Protein AF-A0A846T2E2-F1 (afdb_monomer_lite)

Secondary structure (DSSP, 8-state):
-----------HHHHHHHHHHHHHHHHHHHHHHTTGGGS-GGGSPEEP-TT--EESSPPPPPPSSS----SSPP-HHHHHHHHHHHHHHHHHHHHHHHHTTS---HHHHHHHHHHHHHHHHS---

Sequence (125 aa):
MAREATGFRMKFEQIVALPARLTANLLNSYVDFLGYDALALPQRPMLPLEGGPRPVFPPRSAPRGGPQLSEQPSTYDQDYYTDWIRAFLDLVERNARCRDGVEVDLAANRRLGELLAQLQSSPSA

Radius of gyration: 21.68 Å; chains: 1; bounding box: 53×51×62 Å

Structure (mmCIF, N/CA/C/O backbone):
data_AF-A0A846T2E2-F1
#
_entry.id   AF-A0A846T2E2-F1
#
loop_
_atom_site.group_PDB
_atom_site.id
_atom_site.type_symbol
_atom_site.label_atom_id
_atom_site.label_alt_id
_atom_site.label_comp_id
_atom_site.label_asym_id
_atom_site.label_entity_id
_atom_site.label_seq_id
_atom_site.pdbx_PDB_ins_code
_atom_site.Cartn_x
_atom_site.Cartn_y
_atom_site.Cartn_z
_atom_site.occupancy
_atom_site.B_iso_or_equiv
_atom_site.auth_seq_id
_atom_site.auth_comp_id
_atom_site.auth_asym_id
_atom_site.auth_atom_id
_atom_site.pdbx_PDB_model_num
ATOM 1 N N . MET A 1 1 ? 37.935 13.268 -45.738 1.00 38.56 1 MET A N 1
ATOM 2 C CA . MET A 1 1 ? 37.291 13.970 -44.605 1.00 38.56 1 MET A CA 1
ATOM 3 C C . MET A 1 1 ? 36.402 12.969 -43.877 1.00 38.56 1 MET A C 1
ATOM 5 O O . MET A 1 1 ? 35.233 12.836 -44.212 1.00 38.56 1 MET A O 1
ATOM 9 N N . ALA A 1 2 ? 36.98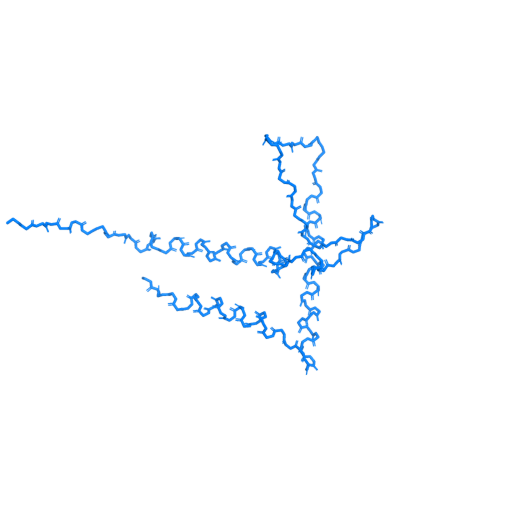3 12.173 -42.977 1.00 42.34 2 ALA A N 1
ATOM 10 C CA . ALA A 1 2 ? 36.243 11.197 -42.181 1.00 42.34 2 ALA A CA 1
ATOM 11 C C . ALA A 1 2 ? 35.596 11.925 -40.993 1.00 42.34 2 ALA A C 1
ATOM 13 O O . ALA A 1 2 ? 36.289 12.608 -40.245 1.00 42.34 2 ALA A O 1
ATOM 14 N N . ARG A 1 3 ? 34.272 11.817 -40.841 1.00 48.94 3 ARG A N 1
ATOM 15 C CA . ARG A 1 3 ? 33.579 12.212 -39.608 1.00 48.94 3 ARG A CA 1
ATOM 16 C C . ARG A 1 3 ? 33.928 11.170 -38.549 1.00 48.94 3 ARG A C 1
ATOM 18 O O . ARG A 1 3 ? 33.367 10.079 -38.564 1.00 48.94 3 ARG A O 1
ATOM 25 N N . GLU A 1 4 ? 34.850 11.502 -37.653 1.00 47.28 4 GLU A N 1
ATOM 26 C CA . GLU A 1 4 ? 34.957 10.831 -36.359 1.00 47.28 4 GLU A CA 1
ATOM 27 C C . GLU A 1 4 ? 33.647 11.072 -35.607 1.00 47.28 4 GLU A C 1
ATOM 29 O O . GLU A 1 4 ? 33.380 12.153 -35.086 1.00 47.28 4 GLU A O 1
ATOM 34 N N . ALA A 1 5 ? 32.778 10.066 -35.612 1.00 54.88 5 ALA A N 1
ATOM 35 C CA . ALA A 1 5 ? 31.693 9.994 -34.656 1.00 54.88 5 ALA A CA 1
ATOM 36 C C . ALA A 1 5 ? 32.323 9.603 -33.318 1.00 54.88 5 ALA A C 1
ATOM 38 O O . ALA A 1 5 ? 32.606 8.430 -33.074 1.00 54.88 5 ALA A O 1
ATOM 39 N N . THR A 1 6 ? 32.591 10.596 -32.474 1.00 50.00 6 THR A N 1
ATOM 40 C CA . THR A 1 6 ? 33.009 10.400 -31.086 1.00 50.00 6 THR A CA 1
ATOM 41 C C . THR A 1 6 ? 31.883 9.663 -30.365 1.00 50.00 6 THR A C 1
ATOM 43 O O . THR A 1 6 ? 30.903 10.255 -29.919 1.00 50.00 6 THR A O 1
ATOM 46 N N . GLY A 1 7 ? 31.969 8.334 -30.344 1.00 50.84 7 GLY A N 1
ATOM 47 C CA . GLY A 1 7 ? 30.999 7.476 -29.685 1.00 50.84 7 GLY A CA 1
ATOM 48 C C . GLY A 1 7 ? 31.002 7.769 -28.192 1.00 50.84 7 GLY A C 1
ATOM 49 O O . GLY A 1 7 ? 31.967 7.465 -27.493 1.00 50.84 7 GLY A O 1
ATOM 50 N N . PHE A 1 8 ? 29.922 8.365 -27.701 1.00 56.19 8 PHE A N 1
ATOM 51 C CA . PHE A 1 8 ? 29.663 8.503 -26.277 1.00 56.19 8 PHE A CA 1
ATOM 52 C C . PHE A 1 8 ? 29.486 7.101 -25.670 1.00 56.19 8 PHE A C 1
ATOM 54 O O . PHE A 1 8 ? 28.404 6.520 -25.717 1.00 56.19 8 PHE A O 1
ATOM 61 N N . ARG A 1 9 ? 30.569 6.513 -25.145 1.00 63.72 9 ARG A N 1
ATOM 62 C CA . ARG A 1 9 ? 30.508 5.282 -24.345 1.00 63.72 9 ARG A CA 1
ATOM 63 C C . ARG A 1 9 ? 30.030 5.645 -22.942 1.00 63.72 9 ARG A C 1
ATOM 65 O O . ARG A 1 9 ? 30.838 5.974 -22.076 1.00 63.72 9 ARG A O 1
ATOM 72 N N . MET A 1 10 ? 28.716 5.584 -22.730 1.00 64.56 10 MET A N 1
ATOM 73 C CA . MET A 1 10 ? 28.152 5.516 -21.378 1.00 64.56 10 MET A CA 1
ATOM 74 C C . MET A 1 10 ? 28.794 4.344 -20.640 1.00 64.56 10 MET A C 1
ATOM 76 O O . MET A 1 10 ? 28.882 3.240 -21.182 1.00 64.56 10 MET A O 1
ATOM 80 N N . LYS A 1 11 ? 29.255 4.578 -19.411 1.00 75.31 11 LYS A N 1
ATOM 81 C CA . LYS A 1 11 ? 29.727 3.488 -18.550 1.00 75.31 11 LYS A CA 1
ATOM 82 C C . LYS A 1 11 ? 28.527 2.620 -18.179 1.00 75.31 11 LYS A C 1
ATOM 84 O O . LYS A 1 11 ? 27.453 3.157 -17.933 1.00 75.31 11 LYS A O 1
ATOM 89 N N . PHE A 1 12 ? 28.711 1.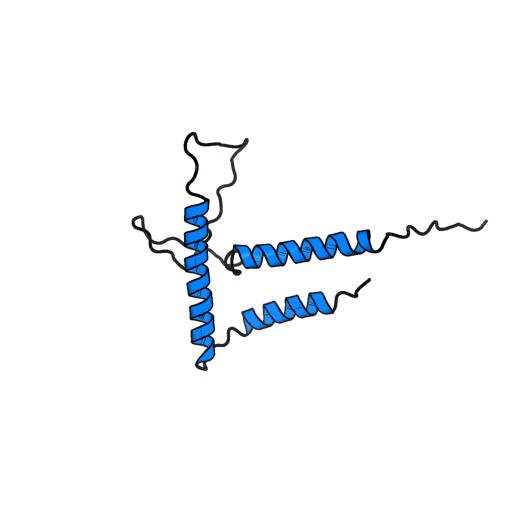305 -18.102 1.00 71.44 12 PHE A N 1
ATOM 90 C CA . PHE A 1 12 ? 27.655 0.356 -17.729 1.00 71.44 12 PHE A CA 1
ATOM 91 C C . PHE A 1 12 ? 26.873 0.797 -16.476 1.00 71.44 12 PHE A C 1
ATOM 93 O O . PHE A 1 12 ? 25.647 0.807 -16.481 1.00 71.44 12 PHE A O 1
ATOM 100 N N . GLU A 1 13 ? 27.573 1.308 -15.461 1.00 71.50 13 GLU A N 1
ATOM 101 C CA . GLU A 1 13 ? 26.987 1.897 -14.247 1.00 71.50 13 GLU A CA 1
ATOM 102 C C . GLU A 1 13 ? 25.937 2.988 -14.535 1.00 71.50 13 GLU A C 1
ATOM 104 O O . GLU A 1 13 ? 24.895 3.042 -13.887 1.00 71.50 13 GLU A O 1
ATOM 109 N N . GLN A 1 14 ? 26.175 3.841 -15.536 1.00 71.88 14 GLN A N 1
ATOM 110 C CA . GLN A 1 14 ? 25.250 4.903 -15.948 1.00 71.88 14 GLN A CA 1
ATOM 111 C C . GLN A 1 14 ? 24.025 4.344 -16.682 1.00 71.88 14 GLN A C 1
ATOM 113 O O . GLN A 1 14 ? 22.949 4.935 -16.609 1.00 71.88 14 GLN A O 1
ATOM 118 N N . ILE A 1 15 ? 24.181 3.207 -17.367 1.00 75.75 15 ILE A N 1
ATOM 119 C CA . ILE A 1 15 ? 23.098 2.521 -18.082 1.00 75.75 15 ILE A CA 1
ATOM 120 C C . ILE A 1 15 ? 22.160 1.835 -17.083 1.00 75.75 15 ILE A C 1
ATOM 122 O O . ILE A 1 15 ? 20.942 1.939 -17.218 1.00 75.75 15 ILE A O 1
ATOM 126 N N . VAL A 1 16 ? 22.705 1.186 -16.049 1.00 83.19 16 VAL A N 1
ATOM 127 C CA . VAL A 1 16 ? 21.898 0.422 -15.079 1.00 83.19 16 VAL A CA 1
ATOM 128 C C . VAL A 1 16 ? 21.307 1.260 -13.953 1.00 83.19 16 VAL A C 1
ATOM 130 O O . VAL A 1 16 ? 20.320 0.843 -13.348 1.00 83.19 16 VAL A O 1
ATOM 133 N N . ALA A 1 17 ? 21.850 2.451 -13.684 1.00 85.62 17 ALA A N 1
ATOM 134 C CA . ALA A 1 17 ? 21.387 3.302 -12.590 1.00 85.62 17 ALA A CA 1
ATOM 135 C C . ALA A 1 17 ? 19.887 3.634 -12.679 1.00 85.62 17 ALA A C 1
ATOM 137 O O . ALA A 1 17 ? 19.174 3.564 -11.675 1.00 85.62 17 ALA A O 1
ATOM 138 N N . LEU A 1 18 ? 19.387 3.979 -13.872 1.00 85.38 18 LEU A N 1
ATOM 139 C CA . LEU A 1 18 ? 17.976 4.327 -14.051 1.00 85.38 18 LEU A CA 1
ATOM 140 C C . LEU A 1 18 ? 17.048 3.102 -13.905 1.00 85.38 18 LEU A C 1
ATOM 142 O O . LEU A 1 18 ? 16.137 3.183 -13.077 1.00 85.38 18 LEU A O 1
ATOM 146 N N . PRO A 1 19 ? 17.259 1.973 -14.616 1.00 85.75 19 PRO A N 1
ATOM 147 C CA . PRO A 1 19 ? 16.478 0.752 -14.411 1.00 85.75 19 PRO A CA 1
ATOM 148 C C . PRO A 1 19 ? 16.489 0.255 -12.963 1.00 85.75 19 PRO A C 1
ATOM 150 O O . PRO A 1 19 ? 15.433 -0.090 -12.429 1.00 85.75 19 PRO A O 1
ATOM 153 N N . ALA A 1 20 ? 17.649 0.276 -12.297 1.00 87.88 20 ALA A N 1
ATOM 154 C CA . ALA A 1 20 ? 17.766 -0.126 -10.898 1.00 87.88 20 ALA A CA 1
ATOM 155 C C . ALA A 1 20 ? 16.918 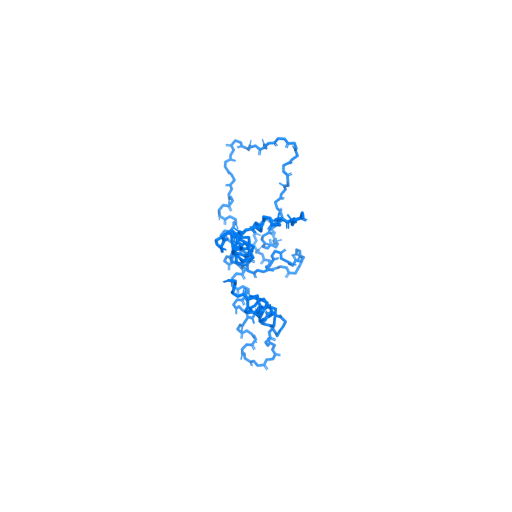0.769 -9.987 1.00 87.88 20 ALA A C 1
ATOM 157 O O . ALA A 1 20 ? 16.165 0.267 -9.155 1.00 87.88 20 ALA A O 1
ATOM 158 N N . ARG A 1 21 ? 16.968 2.093 -10.185 1.00 88.94 21 ARG A N 1
ATOM 159 C CA . ARG A 1 21 ? 16.172 3.039 -9.393 1.00 88.94 21 ARG A CA 1
ATOM 160 C C . ARG A 1 21 ? 14.671 2.876 -9.621 1.00 88.94 21 ARG A C 1
ATOM 162 O O . ARG A 1 21 ? 13.907 2.918 -8.663 1.00 88.94 21 ARG A O 1
ATOM 169 N N . LEU A 1 22 ? 14.243 2.685 -10.869 1.00 89.12 22 LEU A N 1
ATOM 170 C CA . LEU A 1 22 ? 12.832 2.444 -11.186 1.00 89.12 22 LEU A CA 1
ATOM 171 C C . LEU A 1 22 ? 12.337 1.142 -10.549 1.00 89.12 22 LEU A C 1
ATOM 173 O O . LEU A 1 22 ? 11.276 1.132 -9.933 1.00 89.12 22 LEU A O 1
ATOM 177 N N . THR A 1 23 ? 13.136 0.078 -10.631 1.00 87.12 23 THR A N 1
ATOM 178 C CA . THR A 1 23 ? 12.813 -1.222 -10.026 1.00 87.12 23 THR A CA 1
ATOM 179 C C . THR A 1 23 ? 12.729 -1.123 -8.508 1.00 87.12 23 THR A C 1
ATOM 181 O O . THR A 1 23 ? 11.767 -1.603 -7.915 1.00 87.12 23 THR A O 1
ATOM 184 N N . ALA A 1 24 ? 13.694 -0.447 -7.878 1.00 90.12 24 ALA A N 1
ATOM 185 C CA . ALA A 1 24 ? 13.681 -0.213 -6.440 1.00 90.12 24 ALA A CA 1
ATOM 186 C C . ALA A 1 24 ? 12.439 0.578 -6.013 1.00 90.12 24 ALA A C 1
ATOM 188 O O . ALA A 1 24 ? 11.789 0.208 -5.045 1.00 90.12 24 ALA A O 1
ATOM 189 N N . ASN A 1 25 ? 12.055 1.615 -6.764 1.00 90.75 25 ASN A N 1
ATOM 190 C CA . ASN A 1 25 ? 10.851 2.392 -6.463 1.00 90.75 25 ASN A CA 1
ATOM 191 C C . ASN A 1 25 ? 9.570 1.555 -6.571 1.00 90.75 25 ASN A C 1
ATOM 193 O O . ASN A 1 25 ? 8.697 1.683 -5.717 1.00 90.75 25 ASN A O 1
ATOM 197 N N . LEU A 1 26 ? 9.459 0.696 -7.590 1.00 87.75 26 LEU A N 1
ATOM 198 C CA . LEU A 1 26 ? 8.315 -0.207 -7.745 1.00 87.75 26 LEU A CA 1
ATOM 199 C C . LEU A 1 26 ? 8.238 -1.221 -6.598 1.00 87.75 26 LEU A C 1
ATOM 201 O O . LEU A 1 26 ? 7.164 -1.429 -6.038 1.00 87.75 26 LEU A O 1
ATOM 205 N N . LEU A 1 27 ? 9.374 -1.820 -6.228 1.00 88.19 27 LEU A N 1
ATOM 206 C CA . LEU A 1 27 ? 9.446 -2.765 -5.115 1.00 88.19 27 LEU A CA 1
ATOM 207 C C . LEU A 1 27 ? 9.090 -2.082 -3.792 1.00 88.19 27 LEU A C 1
ATOM 209 O O . LEU A 1 27 ? 8.273 -2.605 -3.042 1.00 88.19 27 LEU A O 1
ATOM 213 N N . ASN A 1 28 ? 9.672 -0.912 -3.529 1.00 92.00 28 ASN A N 1
ATOM 214 C CA . ASN A 1 28 ? 9.433 -0.166 -2.299 1.00 92.00 28 ASN A CA 1
ATOM 215 C C . ASN A 1 28 ? 7.959 0.230 -2.183 1.00 92.00 28 ASN A C 1
ATOM 217 O O . ASN A 1 28 ? 7.352 -0.068 -1.169 1.00 92.00 28 ASN A O 1
ATOM 221 N N . SER A 1 29 ? 7.343 0.768 -3.244 1.00 90.38 29 SER A N 1
ATOM 222 C CA . SER A 1 29 ? 5.902 1.079 -3.252 1.00 90.38 29 SER A CA 1
ATOM 223 C C . SER A 1 29 ? 5.044 -0.157 -2.963 1.00 90.38 29 SER A C 1
ATOM 225 O O . SER A 1 29 ? 4.115 -0.087 -2.157 1.00 90.38 29 SER A O 1
ATOM 227 N N . TYR A 1 30 ? 5.388 -1.313 -3.538 1.00 91.38 30 TYR A N 1
ATOM 228 C CA . TYR A 1 30 ? 4.687 -2.552 -3.216 1.00 91.38 30 TYR A CA 1
ATOM 229 C C . TYR A 1 30 ? 4.889 -2.979 -1.756 1.00 91.38 30 TYR A C 1
ATOM 231 O O . TYR A 1 30 ? 3.938 -3.425 -1.131 1.00 91.38 30 TYR A O 1
ATOM 239 N N . VAL A 1 31 ? 6.084 -2.855 -1.183 1.00 93.19 31 VAL A N 1
ATOM 240 C CA . VAL A 1 31 ? 6.332 -3.209 0.229 1.00 93.19 31 VAL A CA 1
ATOM 241 C C . VAL A 1 31 ? 5.642 -2.229 1.186 1.00 93.19 31 VAL A C 1
ATOM 243 O O . VAL A 1 31 ? 5.087 -2.652 2.203 1.00 93.19 31 VAL A O 1
ATOM 246 N N . ASP A 1 32 ? 5.624 -0.945 0.835 1.00 95.19 32 ASP A N 1
ATOM 247 C CA . ASP A 1 32 ? 5.030 0.130 1.629 1.00 95.19 32 ASP A CA 1
ATOM 248 C C . ASP A 1 32 ? 3.498 0.014 1.687 1.00 95.19 32 ASP A C 1
ATOM 250 O O . ASP A 1 32 ? 2.889 0.261 2.728 1.00 95.19 32 ASP A O 1
ATOM 254 N N . PHE A 1 33 ? 2.860 -0.397 0.585 1.00 95.56 33 PHE A N 1
ATOM 255 C CA . PHE A 1 33 ? 1.395 -0.380 0.461 1.00 95.56 33 PHE A CA 1
ATOM 256 C C . PHE A 1 33 ? 0.752 -1.734 0.163 1.00 95.56 33 PHE A C 1
ATOM 258 O O . PHE A 1 33 ? -0.474 -1.829 0.090 1.00 95.56 33 PHE A O 1
ATOM 265 N N . LEU A 1 34 ? 1.547 -2.786 -0.027 1.00 95.25 34 LEU A N 1
ATOM 266 C CA . LEU A 1 34 ? 1.102 -4.145 -0.358 1.00 95.25 34 LEU A CA 1
ATOM 267 C C . LEU A 1 34 ? 0.188 -4.198 -1.598 1.00 95.25 34 LEU A C 1
ATOM 269 O O . LEU A 1 34 ? -0.691 -5.051 -1.704 1.00 95.25 34 LEU A O 1
ATOM 273 N N . GLY A 1 35 ? 0.379 -3.251 -2.526 1.00 91.69 35 GLY A N 1
ATOM 274 C CA . GLY A 1 35 ? -0.417 -3.085 -3.745 1.00 91.69 35 GLY A CA 1
ATOM 275 C C . GLY A 1 35 ? -1.782 -2.405 -3.560 1.00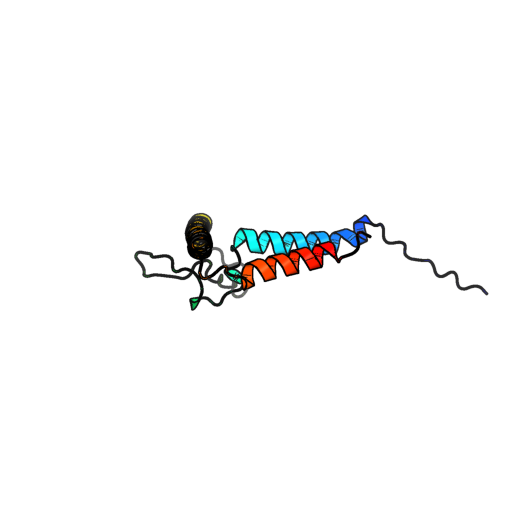 91.69 35 GLY A C 1
ATOM 276 O O . GLY A 1 35 ? -2.501 -2.216 -4.544 1.00 91.69 35 GLY A O 1
ATOM 277 N N . TYR A 1 36 ? -2.161 -2.012 -2.339 1.00 94.62 36 TYR A N 1
ATOM 278 C CA . TYR A 1 36 ? -3.444 -1.344 -2.078 1.00 94.62 36 TYR A CA 1
ATOM 279 C C . TYR A 1 36 ? -3.477 0.120 -2.536 1.00 94.62 36 TYR A C 1
ATOM 281 O O . TYR A 1 36 ? -4.561 0.665 -2.756 1.00 94.62 36 TYR A O 1
ATOM 289 N N . ASP A 1 37 ? -2.321 0.755 -2.728 1.00 91.94 37 ASP A N 1
ATOM 290 C CA . ASP A 1 37 ? -2.197 2.097 -3.307 1.00 91.94 37 ASP A CA 1
ATOM 291 C C . ASP A 1 37 ? -2.682 2.159 -4.765 1.00 91.94 37 ASP A C 1
ATOM 293 O O . ASP A 1 37 ? -3.240 3.178 -5.178 1.00 91.94 37 ASP A O 1
ATOM 297 N N . ALA A 1 38 ? -2.575 1.051 -5.505 1.00 90.56 38 ALA A N 1
ATOM 298 C CA . ALA A 1 38 ? -3.100 0.905 -6.862 1.00 90.56 38 ALA A CA 1
ATOM 299 C C . ALA A 1 38 ? -4.629 0.692 -6.932 1.00 90.56 38 ALA A C 1
ATOM 301 O O . ALA A 1 38 ? -5.200 0.750 -8.024 1.00 90.56 38 ALA A O 1
ATOM 302 N N . LEU A 1 39 ? -5.301 0.441 -5.801 1.00 92.19 39 LEU A N 1
ATOM 303 C CA . LEU A 1 39 ? -6.752 0.234 -5.740 1.00 92.19 39 LEU A CA 1
ATOM 304 C C . LEU A 1 39 ? -7.502 1.521 -5.388 1.00 92.19 39 LEU A C 1
ATOM 306 O O . LEU A 1 39 ? -7.007 2.376 -4.643 1.00 92.19 39 LEU A O 1
ATOM 310 N N . ALA A 1 40 ? -8.747 1.630 -5.857 1.00 94.50 40 ALA A N 1
ATOM 311 C CA . ALA A 1 40 ? -9.649 2.691 -5.419 1.00 94.50 40 ALA A CA 1
ATOM 312 C C . ALA A 1 40 ? -9.987 2.525 -3.928 1.00 94.50 40 ALA A C 1
ATOM 314 O O . ALA A 1 40 ? -10.108 1.403 -3.442 1.00 94.50 40 ALA A O 1
ATOM 315 N N . LEU A 1 41 ? -10.195 3.632 -3.205 1.00 94.38 41 LEU A N 1
ATOM 316 C CA . LEU A 1 41 ? -10.442 3.615 -1.754 1.00 94.38 41 LEU A CA 1
ATOM 317 C C . LEU A 1 41 ? -11.512 2.605 -1.289 1.00 94.38 41 LEU A C 1
ATOM 319 O O . LEU A 1 41 ? -11.239 1.900 -0.322 1.00 94.38 41 LEU A O 1
ATOM 323 N N . PRO A 1 42 ? -12.669 2.447 -1.965 1.00 94.81 42 PRO A N 1
ATOM 324 C CA . PRO A 1 42 ? -13.696 1.489 -1.539 1.00 94.81 42 PRO A CA 1
ATOM 325 C C . PRO A 1 42 ? -13.304 0.012 -1.694 1.00 94.81 42 PRO A C 1
ATOM 327 O O . PRO A 1 42 ? -13.976 -0.857 -1.152 1.00 94.81 42 PRO A O 1
ATOM 330 N N . GLN A 1 43 ? -12.256 -0.288 -2.466 1.00 93.00 43 GLN A N 1
ATOM 331 C CA . GLN A 1 43 ? -11.763 -1.652 -2.696 1.00 93.00 43 GLN A CA 1
ATOM 332 C C . GLN A 1 43 ? -10.690 -2.062 -1.681 1.00 93.00 43 GLN A C 1
ATOM 334 O O . GLN A 1 43 ? -10.270 -3.222 -1.649 1.00 93.00 43 GLN A O 1
ATOM 339 N N . ARG A 1 44 ? -10.215 -1.107 -0.877 1.00 96.31 44 ARG A N 1
ATOM 340 C CA . ARG A 1 44 ? -9.169 -1.333 0.115 1.00 96.31 44 ARG A CA 1
ATOM 341 C C . ARG A 1 44 ? -9.763 -1.920 1.400 1.00 96.31 44 ARG A C 1
ATOM 343 O O . ARG A 1 44 ? -10.925 -1.657 1.714 1.00 96.31 44 ARG A O 1
ATOM 350 N N . PRO A 1 45 ? -8.970 -2.677 2.172 1.00 96.00 45 PRO A N 1
ATOM 351 C CA . PRO A 1 45 ? -9.362 -3.162 3.485 1.00 96.00 45 PRO A CA 1
ATOM 352 C C . PRO A 1 45 ? -9.817 -2.009 4.379 1.00 96.00 45 PRO A C 1
ATOM 354 O O . PRO A 1 45 ? -9.150 -0.976 4.461 1.00 96.00 45 PRO A O 1
ATOM 357 N N . MET A 1 46 ? -10.943 -2.197 5.066 1.00 96.81 46 MET A N 1
ATOM 358 C CA . MET A 1 46 ? -11.433 -1.233 6.046 1.00 96.81 46 MET A CA 1
ATOM 359 C C . MET A 1 46 ? -10.779 -1.491 7.406 1.00 96.81 46 MET A C 1
ATOM 361 O O . MET A 1 46 ? -10.751 -2.628 7.893 1.00 96.81 46 MET A O 1
ATOM 365 N N . LEU A 1 47 ? -10.280 -0.424 8.018 1.00 95.06 47 LEU A N 1
ATOM 366 C CA . LEU A 1 47 ? -9.790 -0.372 9.384 1.00 95.06 47 LEU A CA 1
ATOM 367 C C . LEU A 1 47 ? -10.925 0.120 10.301 1.00 95.06 47 LEU A C 1
ATOM 369 O O . LEU A 1 47 ? -11.394 1.248 10.115 1.00 95.06 47 LEU A O 1
ATOM 373 N N . PRO A 1 48 ? -11.393 -0.695 11.263 1.00 91.88 48 PRO A N 1
ATOM 374 C CA . PRO A 1 48 ? -12.389 -0.265 12.234 1.00 91.88 48 PRO A CA 1
ATOM 375 C C . PRO A 1 48 ? -11.743 0.673 13.261 1.00 91.88 48 PRO A C 1
ATOM 377 O O . PRO A 1 48 ? -10.780 0.304 13.926 1.00 91.88 48 PRO A O 1
ATOM 380 N N . LEU A 1 49 ? -12.282 1.883 13.390 1.00 88.62 49 LEU A N 1
ATOM 381 C CA . LEU A 1 49 ? -11.866 2.888 14.369 1.00 88.62 49 LEU A CA 1
ATOM 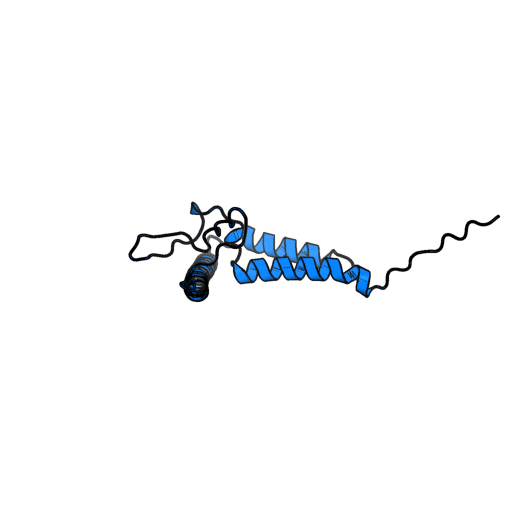382 C C . LEU A 1 49 ? -13.094 3.378 15.140 1.00 88.62 49 LEU A C 1
ATOM 384 O O . LEU A 1 49 ? -14.215 3.287 14.635 1.00 88.62 49 LEU A O 1
ATOM 388 N N . GLU A 1 50 ? -12.890 3.953 16.327 1.00 86.44 50 GLU A N 1
ATOM 389 C CA . GLU A 1 50 ? -13.984 4.532 17.127 1.00 86.44 50 GLU A CA 1
ATOM 390 C C . GLU A 1 50 ? -14.757 5.623 16.366 1.00 86.44 50 GLU A C 1
ATOM 392 O O . GLU A 1 50 ? -15.976 5.711 16.471 1.00 86.44 50 GLU A O 1
ATOM 397 N N . GLY A 1 51 ? -14.065 6.410 15.532 1.00 85.12 51 GLY A N 1
ATOM 398 C CA . GLY A 1 51 ? -14.659 7.447 14.679 1.00 85.12 51 GLY A CA 1
ATOM 399 C C . GLY A 1 51 ? -15.351 6.933 13.409 1.00 85.12 51 GLY A C 1
ATOM 400 O O . GLY A 1 51 ? -15.769 7.737 12.577 1.00 85.12 51 GLY A O 1
ATOM 401 N N . GLY A 1 52 ? -15.459 5.615 13.239 1.00 89.69 52 GLY A N 1
ATOM 402 C CA . GLY A 1 52 ? -16.009 4.967 12.053 1.00 89.69 52 GLY A CA 1
ATOM 403 C C . GLY A 1 52 ? -14.935 4.319 11.173 1.00 89.69 52 GLY A C 1
ATOM 404 O O . GLY A 1 52 ? -13.757 4.679 11.232 1.00 89.69 52 GLY A O 1
ATOM 405 N N . PRO A 1 53 ? -15.319 3.323 10.357 1.00 93.81 53 PRO A N 1
ATOM 406 C CA . PRO A 1 53 ? -14.364 2.584 9.552 1.00 93.81 53 PRO A CA 1
ATOM 407 C C . PRO A 1 53 ? -13.805 3.461 8.423 1.00 93.81 53 PRO A C 1
ATOM 409 O O . PRO A 1 53 ? -14.552 4.170 7.747 1.00 93.81 53 PRO A O 1
ATOM 412 N N . ARG A 1 54 ? -12.498 3.358 8.162 1.00 94.94 54 ARG A N 1
ATOM 413 C CA . ARG A 1 54 ? -11.839 4.008 7.015 1.00 94.94 54 ARG A CA 1
ATOM 414 C C . ARG A 1 54 ? -11.012 3.009 6.205 1.00 94.94 54 ARG A C 1
ATOM 416 O O . ARG A 1 54 ? -10.543 2.031 6.782 1.00 94.94 54 ARG A O 1
ATOM 423 N N . PRO A 1 55 ? -10.785 3.230 4.903 1.00 97.00 55 PRO A N 1
ATOM 424 C CA . PRO A 1 55 ? -9.851 2.403 4.147 1.00 97.00 55 PRO A CA 1
ATOM 425 C C . PRO A 1 55 ? -8.409 2.606 4.635 1.00 97.00 55 PRO A C 1
ATOM 427 O O . PRO A 1 55 ? -8.044 3.693 5.102 1.00 97.00 55 PRO A O 1
ATOM 430 N N . VAL A 1 56 ? -7.584 1.567 4.491 1.00 96.88 56 VAL A N 1
ATOM 431 C CA . VAL A 1 56 ? -6.129 1.663 4.686 1.00 96.88 56 VAL A CA 1
ATOM 432 C C . VAL A 1 56 ? -5.480 2.583 3.643 1.00 96.88 56 VAL A C 1
ATOM 434 O O . VAL A 1 56 ? -5.933 2.689 2.494 1.00 96.88 56 VAL A O 1
ATOM 437 N N . PHE A 1 57 ? -4.399 3.242 4.055 1.00 95.88 57 PHE A N 1
ATOM 438 C CA . PHE A 1 57 ? -3.576 4.151 3.260 1.00 95.88 57 PHE A CA 1
ATOM 439 C C . PHE A 1 57 ? -4.365 5.293 2.598 1.00 95.88 57 PHE A C 1
ATOM 441 O O . PHE A 1 57 ? -4.288 5.469 1.377 1.00 95.88 57 PHE A O 1
ATOM 448 N N . PRO A 1 58 ? -5.152 6.080 3.355 1.00 92.62 58 PRO A N 1
ATOM 449 C CA . PRO A 1 58 ? -5.885 7.201 2.780 1.00 92.62 58 PRO A CA 1
ATOM 450 C C . PRO A 1 58 ? -4.920 8.187 2.092 1.00 92.62 58 PRO A C 1
ATOM 452 O O . PRO A 1 58 ? -3.796 8.389 2.564 1.00 92.62 58 PRO A O 1
ATOM 455 N N . PRO A 1 59 ? -5.323 8.809 0.967 1.00 88.25 59 PRO A N 1
ATOM 456 C CA . PRO A 1 59 ? -4.480 9.769 0.272 1.00 88.25 59 PRO A CA 1
ATOM 457 C C . PRO A 1 59 ? -4.150 10.934 1.200 1.00 88.25 59 PRO A C 1
ATOM 459 O O . PRO A 1 59 ? -5.023 11.478 1.879 1.00 88.25 59 PRO A O 1
ATOM 462 N N . ARG A 1 60 ? -2.881 11.340 1.209 1.00 81.88 60 ARG A N 1
ATOM 463 C CA . ARG A 1 60 ? -2.458 12.506 1.982 1.00 81.88 60 ARG A CA 1
ATOM 464 C C . ARG A 1 60 ? -2.934 13.770 1.285 1.00 81.88 60 ARG A C 1
ATOM 466 O O . ARG A 1 60 ? -2.737 13.936 0.081 1.00 81.88 60 ARG A O 1
ATOM 473 N N . SER A 1 61 ? -3.519 14.675 2.057 1.00 77.19 61 SER A N 1
ATOM 474 C CA . SER A 1 61 ? -3.850 16.013 1.583 1.00 77.19 61 SER A CA 1
ATOM 475 C C . SER A 1 61 ? -2.575 16.717 1.128 1.00 77.19 61 SER A C 1
ATOM 477 O O . SER A 1 61 ? -1.661 16.928 1.925 1.00 77.19 61 SER A O 1
ATOM 479 N N . ALA A 1 62 ? -2.507 17.085 -0.151 1.00 76.25 62 ALA A N 1
ATOM 480 C CA . ALA A 1 62 ? -1.419 17.915 -0.644 1.00 76.25 62 ALA A CA 1
ATOM 481 C C . ALA A 1 62 ? -1.456 19.275 0.082 1.00 76.25 62 ALA A C 1
ATOM 483 O O . ALA A 1 62 ? -2.533 19.883 0.159 1.00 76.25 62 ALA A O 1
ATOM 484 N N . PRO A 1 63 ? -0.320 19.774 0.606 1.00 74.31 63 PRO A N 1
ATOM 485 C CA . PRO A 1 63 ? -0.262 21.111 1.180 1.00 74.31 63 PRO A CA 1
ATOM 486 C C . PRO A 1 63 ? -0.722 22.139 0.142 1.00 74.31 63 PRO A C 1
ATOM 488 O O . PRO A 1 63 ? -0.268 22.123 -1.003 1.00 74.31 63 PRO A O 1
ATOM 491 N N . ARG A 1 64 ? -1.631 23.044 0.519 1.00 77.88 64 ARG A N 1
ATOM 492 C CA . ARG A 1 64 ? -1.966 24.192 -0.335 1.00 77.88 64 ARG A CA 1
ATOM 493 C C . ARG A 1 64 ? -0.943 25.294 -0.073 1.00 77.88 64 ARG A C 1
ATOM 495 O O . ARG A 1 64 ? -0.928 25.860 1.019 1.00 77.88 64 ARG A O 1
ATOM 502 N N . GLY A 1 65 ? -0.117 25.607 -1.069 1.00 82.62 65 GLY A N 1
ATOM 503 C CA . GLY A 1 65 ? 0.921 26.634 -0.961 1.00 82.62 65 GLY A CA 1
ATOM 504 C C . GLY A 1 65 ? 2.206 26.106 -0.316 1.00 82.62 65 GLY A C 1
ATOM 505 O O . GLY A 1 65 ? 2.749 25.100 -0.763 1.00 82.62 65 GLY A O 1
ATOM 506 N N . GLY A 1 66 ? 2.717 26.812 0.695 1.00 77.25 66 GLY A N 1
ATOM 507 C CA . GLY A 1 66 ? 3.925 26.418 1.428 1.00 77.25 66 GLY A CA 1
ATOM 508 C C . GLY A 1 66 ? 3.708 25.227 2.376 1.00 77.25 66 GLY A C 1
ATOM 509 O O . GLY A 1 66 ? 2.570 24.791 2.572 1.00 77.25 66 GLY A O 1
ATOM 510 N N . PRO A 1 67 ? 4.784 24.693 2.983 1.00 76.38 67 PRO A N 1
ATOM 511 C CA . PRO A 1 67 ? 4.675 23.636 3.983 1.00 76.38 67 PRO A CA 1
ATOM 512 C C . PRO A 1 67 ? 3.821 24.117 5.165 1.00 76.38 67 PRO A C 1
ATOM 514 O O . PRO A 1 67 ? 4.189 25.053 5.871 1.00 76.38 67 PRO A O 1
ATOM 517 N N . GLN A 1 68 ? 2.663 23.485 5.362 1.00 76.38 68 GLN A N 1
ATOM 518 C CA . GLN A 1 68 ? 1.794 23.723 6.512 1.00 76.38 68 GLN A CA 1
ATOM 519 C C . GLN A 1 68 ? 2.201 22.748 7.616 1.00 76.38 68 GLN A C 1
ATOM 521 O O . GLN A 1 68 ? 1.901 21.559 7.536 1.00 76.38 68 GLN A O 1
ATOM 526 N N . LEU A 1 69 ? 2.937 23.245 8.608 1.00 81.00 69 LEU A N 1
ATOM 527 C CA . LEU A 1 69 ? 3.351 22.475 9.778 1.00 81.00 69 LEU A CA 1
ATOM 528 C C . LEU A 1 69 ? 2.430 22.835 10.944 1.00 81.00 69 LEU A C 1
ATOM 530 O O . LEU A 1 69 ? 2.300 24.009 11.287 1.00 81.00 69 LEU A O 1
ATOM 534 N N . SER A 1 70 ? 1.775 21.838 11.532 1.00 82.75 70 SER A N 1
ATOM 535 C CA . SER A 1 70 ? 1.027 22.013 12.775 1.00 82.75 70 SER A CA 1
ATOM 536 C C . SER A 1 70 ? 1.979 22.123 13.966 1.00 82.75 70 SER A C 1
ATOM 538 O O . SER A 1 70 ? 3.063 21.545 13.957 1.00 82.75 70 SER A O 1
ATOM 540 N N . GLU A 1 71 ? 1.554 22.824 15.020 1.00 86.44 71 GLU A N 1
ATOM 541 C CA . GLU A 1 71 ? 2.291 22.864 16.295 1.00 86.44 71 GLU A CA 1
ATOM 542 C C . GLU A 1 71 ? 2.388 21.475 16.939 1.00 86.44 71 GLU A C 1
ATOM 544 O O . GLU A 1 71 ? 3.376 21.143 17.590 1.00 86.44 71 GLU A O 1
ATOM 549 N N . GLN A 1 72 ? 1.360 20.649 16.737 1.00 87.50 72 GLN A N 1
ATOM 550 C CA . GLN A 1 72 ? 1.327 19.274 17.211 1.00 87.50 72 GLN A CA 1
ATOM 551 C C . GLN A 1 72 ? 1.898 18.326 16.149 1.00 87.50 72 GLN A C 1
ATOM 553 O O . GLN A 1 72 ? 1.459 18.385 14.995 1.00 87.50 72 GLN A O 1
ATOM 558 N N . PRO A 1 73 ? 2.830 17.427 16.516 1.00 84.25 73 PRO A N 1
ATOM 559 C CA . PRO A 1 73 ? 3.271 16.352 15.638 1.00 84.25 73 PRO A CA 1
ATOM 560 C C . PRO A 1 73 ? 2.098 15.458 15.228 1.00 84.25 73 PRO A C 1
ATOM 562 O O . PRO A 1 73 ? 1.262 15.094 16.052 1.00 84.25 73 PRO A O 1
ATOM 565 N N . SER A 1 74 ? 2.050 15.073 13.954 1.00 84.12 74 SER A N 1
ATOM 566 C CA . SER A 1 74 ? 1.066 14.102 13.474 1.00 84.12 74 SER A CA 1
ATOM 567 C C . SER A 1 74 ? 1.321 12.709 14.053 1.00 84.12 74 SER A C 1
ATOM 569 O O . SER A 1 74 ? 2.475 12.310 14.202 1.00 84.12 74 SER A O 1
ATOM 571 N N . THR A 1 75 ? 0.267 11.911 14.206 1.00 88.44 75 THR A N 1
ATOM 572 C CA . THR A 1 75 ? 0.301 10.474 14.550 1.00 88.44 75 THR A CA 1
ATOM 573 C C . THR A 1 75 ? 0.732 9.570 13.389 1.00 88.44 75 THR A C 1
ATOM 575 O O . THR A 1 75 ? 0.432 8.380 13.377 1.00 88.44 75 THR A O 1
ATOM 578 N N . TYR A 1 76 ? 1.458 10.121 12.412 1.00 87.81 76 TYR A N 1
ATOM 579 C CA . TYR A 1 76 ? 1.723 9.498 11.118 1.00 87.81 76 TYR A CA 1
ATOM 580 C C . TYR A 1 76 ? 2.242 8.058 11.219 1.00 87.81 76 TYR A C 1
ATOM 582 O O . TYR A 1 76 ? 1.683 7.172 10.578 1.00 87.81 76 TYR A O 1
ATOM 590 N N . ASP A 1 77 ? 3.272 7.814 12.032 1.00 91.56 77 ASP A N 1
ATOM 591 C CA . ASP A 1 77 ? 3.862 6.478 12.158 1.00 91.56 77 ASP A CA 1
ATOM 592 C C . ASP A 1 77 ? 2.853 5.473 12.725 1.00 91.56 77 ASP A C 1
ATOM 594 O O . ASP A 1 77 ? 2.730 4.361 12.220 1.00 91.56 77 ASP A O 1
ATOM 598 N N . GLN A 1 78 ? 2.081 5.874 13.739 1.00 93.12 78 GLN A N 1
ATOM 599 C CA . GLN A 1 78 ? 1.061 5.018 14.348 1.00 93.12 78 GLN A CA 1
ATOM 600 C C . GLN A 1 78 ? -0.060 4.690 13.356 1.00 93.12 78 GLN A C 1
ATOM 602 O O . GLN A 1 78 ? -0.448 3.525 13.232 1.00 93.12 78 GLN A O 1
ATOM 607 N N . ASP A 1 79 ? -0.542 5.693 12.619 1.00 92.88 79 ASP A N 1
ATOM 608 C CA . ASP A 1 79 ? -1.573 5.512 11.594 1.00 92.88 79 ASP A CA 1
ATOM 609 C C . ASP A 1 79 ? -1.078 4.596 10.469 1.00 92.88 79 ASP A C 1
ATOM 611 O O . ASP A 1 79 ? -1.783 3.673 10.056 1.00 92.88 79 ASP A O 1
ATOM 615 N N . TYR A 1 80 ? 0.160 4.808 10.017 1.00 94.75 80 TYR A N 1
ATOM 616 C CA . TYR A 1 80 ? 0.785 4.004 8.974 1.00 94.75 80 TYR A CA 1
ATOM 617 C C . TYR A 1 80 ? 0.990 2.548 9.406 1.00 94.75 80 TYR A C 1
ATOM 619 O O . TYR A 1 80 ? 0.619 1.640 8.664 1.00 94.75 80 TYR A O 1
ATOM 627 N N . TYR A 1 81 ? 1.527 2.297 10.603 1.00 95.81 81 TYR A N 1
ATOM 628 C CA . TYR A 1 81 ? 1.725 0.928 11.090 1.00 95.81 81 TYR A CA 1
ATOM 629 C C . TYR A 1 81 ? 0.402 0.189 11.284 1.00 95.81 81 TYR A C 1
ATOM 631 O O . TYR A 1 81 ? 0.302 -0.991 10.947 1.00 95.81 81 TYR A O 1
ATOM 639 N N . THR A 1 82 ? -0.626 0.881 11.773 1.00 96.00 82 THR A N 1
ATOM 640 C CA . THR A 1 82 ? -1.963 0.297 11.933 1.00 96.00 82 THR A CA 1
ATOM 641 C C . THR A 1 82 ? -2.559 -0.089 10.577 1.00 96.00 82 THR A C 1
ATOM 643 O O . THR A 1 82 ? -3.081 -1.197 10.419 1.00 96.00 82 THR A O 1
ATOM 646 N N . ASP A 1 83 ? -2.419 0.784 9.576 1.00 96.81 83 ASP A N 1
ATOM 647 C CA . ASP A 1 83 ? -2.843 0.505 8.203 1.00 96.81 83 ASP A CA 1
ATOM 648 C C . ASP A 1 83 ? -2.093 -0.680 7.605 1.00 96.81 83 ASP A C 1
ATOM 650 O O . ASP A 1 83 ? -2.714 -1.578 7.033 1.00 96.81 83 ASP A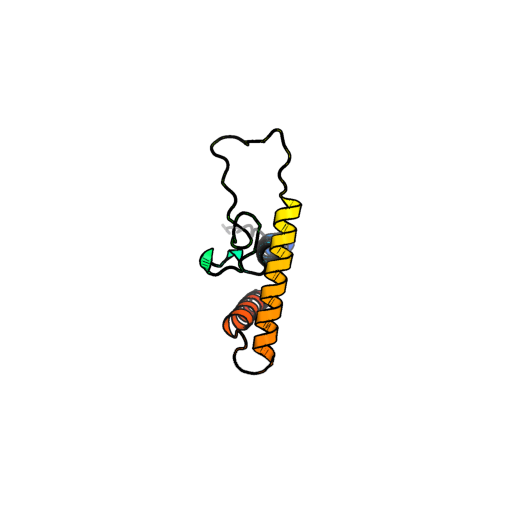 O 1
ATOM 654 N N . TRP A 1 84 ? -0.772 -0.711 7.780 1.00 97.75 84 TRP A N 1
ATOM 655 C CA . TRP A 1 84 ? 0.079 -1.765 7.245 1.00 97.75 84 TRP A CA 1
ATOM 656 C C . TRP A 1 84 ? -0.262 -3.130 7.847 1.00 97.75 84 TRP A C 1
ATOM 658 O O . TRP A 1 84 ? -0.437 -4.097 7.107 1.00 97.75 84 TRP A O 1
ATOM 668 N N . ILE A 1 85 ? -0.458 -3.215 9.169 1.00 97.44 85 ILE A N 1
ATOM 669 C CA . ILE A 1 85 ? -0.868 -4.458 9.844 1.00 97.44 85 ILE A CA 1
ATOM 670 C C . ILE A 1 85 ? -2.227 -4.937 9.319 1.00 97.44 85 ILE A C 1
ATOM 672 O O . ILE A 1 85 ? -2.386 -6.118 8.997 1.00 97.44 85 ILE A O 1
ATOM 676 N N . ARG A 1 86 ? -3.208 -4.033 9.186 1.00 97.00 86 ARG A N 1
ATOM 677 C CA . ARG A 1 86 ? -4.539 -4.383 8.667 1.00 97.00 86 ARG A CA 1
ATOM 678 C C . ARG A 1 86 ? -4.487 -4.847 7.211 1.00 97.00 86 ARG A C 1
ATOM 680 O O . ARG A 1 86 ? -5.180 -5.808 6.865 1.00 97.00 86 ARG A O 1
ATOM 687 N N . ALA A 1 87 ? -3.692 -4.175 6.380 1.00 96.75 87 ALA A N 1
ATOM 688 C CA . ALA A 1 87 ? -3.481 -4.510 4.976 1.00 96.75 87 ALA A CA 1
ATOM 689 C C . ALA A 1 87 ? -2.776 -5.863 4.812 1.00 96.75 87 ALA A C 1
ATOM 691 O O . ALA A 1 87 ? -3.194 -6.678 3.988 1.00 96.75 87 ALA A O 1
ATOM 692 N N . PHE A 1 88 ? -1.751 -6.128 5.624 1.00 96.25 88 PHE A N 1
ATOM 693 C CA . PHE A 1 88 ? -1.029 -7.396 5.635 1.00 96.25 88 PHE A CA 1
ATOM 694 C C . PHE A 1 88 ? -1.929 -8.558 6.053 1.00 96.25 88 PHE A C 1
ATOM 696 O O . PHE A 1 88 ? -1.938 -9.590 5.383 1.00 96.25 88 PHE A O 1
ATOM 703 N N . LEU A 1 89 ? -2.734 -8.380 7.106 1.00 95.12 89 LEU A N 1
ATOM 704 C CA . LEU A 1 89 ? -3.709 -9.389 7.519 1.00 95.12 89 LEU A CA 1
ATOM 705 C C . LEU A 1 89 ? -4.683 -9.710 6.378 1.00 95.12 89 LEU A C 1
ATOM 707 O O . LEU A 1 89 ? -4.878 -10.877 6.058 1.00 95.12 89 LEU A O 1
ATOM 711 N N . ASP A 1 90 ? -5.224 -8.685 5.714 1.00 94.44 90 ASP A N 1
ATOM 712 C CA . ASP A 1 90 ? -6.126 -8.870 4.571 1.00 94.44 90 ASP A CA 1
ATOM 713 C C . ASP A 1 90 ? -5.449 -9.620 3.416 1.00 94.44 90 ASP A C 1
ATOM 715 O O . ASP A 1 90 ? -6.026 -10.538 2.837 1.00 94.44 90 ASP A O 1
ATOM 719 N N . LEU A 1 91 ? -4.199 -9.260 3.105 1.00 92.31 91 LEU A N 1
ATOM 720 C CA . LEU A 1 91 ? -3.402 -9.917 2.073 1.00 92.31 91 LEU A CA 1
ATOM 721 C C . LEU A 1 91 ? -3.194 -11.401 2.399 1.00 92.31 91 LEU A C 1
ATOM 723 O O . LEU A 1 91 ? -3.370 -12.251 1.525 1.00 92.31 91 LEU A O 1
ATOM 727 N N . VAL A 1 92 ? -2.821 -11.727 3.638 1.00 90.06 92 VAL A N 1
ATOM 728 C CA . VAL A 1 92 ? -2.614 -13.114 4.074 1.00 90.06 92 VAL A CA 1
ATOM 729 C C . VAL A 1 92 ? -3.929 -13.885 4.072 1.00 90.06 92 VAL A C 1
ATOM 731 O O . VAL A 1 92 ? -3.960 -15.002 3.566 1.00 90.06 92 VAL A O 1
ATOM 734 N N . GLU A 1 93 ? -5.019 -13.301 4.568 1.00 88.56 93 GLU A N 1
ATOM 735 C CA . GLU A 1 93 ? -6.343 -13.930 4.567 1.00 88.56 93 GLU A CA 1
ATOM 736 C C . GLU A 1 93 ? -6.836 -14.229 3.153 1.00 88.56 93 GLU A C 1
ATOM 738 O O . GLU A 1 93 ? -7.310 -15.338 2.898 1.00 88.56 93 GLU A O 1
ATOM 743 N N . ARG A 1 94 ? -6.686 -13.280 2.220 1.00 83.12 94 ARG A N 1
ATOM 744 C CA . ARG A 1 94 ? -6.990 -13.510 0.803 1.00 83.12 94 ARG A CA 1
ATOM 745 C C . ARG A 1 94 ? -6.153 -14.664 0.273 1.00 83.12 94 ARG A C 1
ATOM 747 O O . ARG A 1 94 ? -6.730 -15.655 -0.151 1.00 83.12 94 ARG A O 1
ATOM 754 N N . ASN A 1 95 ? -4.828 -14.601 0.418 1.00 77.06 95 ASN A N 1
ATOM 755 C CA . ASN A 1 95 ? -3.915 -15.663 -0.026 1.00 77.06 95 ASN A CA 1
ATOM 756 C C . ASN A 1 95 ? -4.178 -17.034 0.629 1.00 77.06 95 ASN A C 1
ATOM 758 O O . ASN A 1 95 ? -3.911 -18.069 0.018 1.00 77.06 95 ASN A O 1
ATOM 762 N N . ALA A 1 96 ? -4.674 -17.073 1.866 1.00 76.19 96 ALA A N 1
ATOM 763 C CA . ALA A 1 96 ? -5.020 -18.310 2.562 1.00 76.19 96 ALA A CA 1
ATOM 764 C C . ALA A 1 96 ? -6.340 -18.893 2.041 1.00 76.19 96 ALA A C 1
ATOM 766 O O . ALA A 1 96 ? -6.387 -20.075 1.709 1.00 76.19 96 ALA A O 1
ATOM 767 N N . ARG A 1 97 ? -7.377 -18.061 1.864 1.00 66.62 97 ARG A N 1
ATOM 768 C CA . ARG A 1 97 ? -8.640 -18.464 1.212 1.00 66.62 97 ARG A CA 1
ATOM 769 C C . ARG A 1 97 ? -8.408 -18.963 -0.215 1.00 66.62 97 ARG A C 1
ATOM 771 O O . ARG A 1 97 ? -9.098 -19.871 -0.670 1.00 66.62 97 ARG A O 1
ATOM 778 N N . CYS A 1 98 ? -7.394 -18.427 -0.890 1.00 55.88 98 CYS A N 1
ATOM 779 C CA . CYS A 1 98 ? -6.948 -18.916 -2.185 1.00 55.88 98 CYS A CA 1
ATOM 780 C C . CYS A 1 98 ? -6.415 -20.364 -2.156 1.00 55.88 98 CYS A C 1
ATOM 782 O O . CYS A 1 98 ? -6.536 -21.081 -3.150 1.00 55.88 98 CYS A O 1
ATOM 784 N N . ARG A 1 99 ? -5.781 -20.791 -1.053 1.00 51.44 99 ARG A N 1
ATOM 785 C CA . ARG A 1 99 ? -5.009 -22.044 -0.959 1.00 51.44 99 ARG A CA 1
ATOM 786 C C . ARG A 1 99 ? -5.879 -23.287 -0.734 1.00 51.44 99 ARG A C 1
ATOM 788 O O . ARG A 1 99 ? -5.487 -24.356 -1.192 1.00 51.44 99 ARG A O 1
ATOM 795 N N . ASP A 1 100 ? -7.064 -23.140 -0.140 1.00 54.25 100 ASP A N 1
ATOM 796 C CA . ASP A 1 100 ? -8.011 -24.247 0.099 1.00 54.25 100 ASP A CA 1
ATOM 797 C C . ASP A 1 100 ? -8.916 -24.574 -1.112 1.00 54.25 100 ASP A C 1
ATOM 799 O O . ASP A 1 100 ? -9.824 -25.398 -1.014 1.00 54.25 100 ASP A O 1
ATOM 803 N N . GLY A 1 101 ? -8.628 -23.998 -2.289 1.00 48.12 101 GLY A N 1
ATOM 804 C CA . GLY A 1 101 ? -8.988 -24.626 -3.565 1.00 48.12 101 GLY A CA 1
ATOM 805 C C . GLY A 1 101 ? -10.058 -23.973 -4.441 1.00 48.12 101 GLY A C 1
ATOM 806 O O . GLY A 1 101 ? -10.588 -24.688 -5.286 1.00 48.12 101 GLY A O 1
ATOM 807 N N . VAL A 1 102 ? -10.374 -22.672 -4.338 1.00 49.91 102 VAL A N 1
ATOM 808 C CA . VAL A 1 102 ? -11.300 -22.055 -5.328 1.00 49.91 102 VAL A CA 1
ATOM 809 C C . VAL A 1 102 ? -10.858 -20.723 -5.940 1.00 49.91 102 VAL A C 1
ATOM 811 O O . VAL A 1 102 ? -11.207 -20.476 -7.087 1.00 49.91 102 VAL A O 1
ATOM 814 N N . GLU A 1 103 ? -10.021 -19.902 -5.313 1.00 49.19 103 GLU A N 1
ATOM 815 C CA . GLU A 1 103 ? -9.558 -18.676 -5.985 1.00 49.19 103 GLU A CA 1
ATOM 816 C C . GLU A 1 103 ? -8.111 -18.384 -5.647 1.00 49.19 103 GLU A C 1
ATOM 818 O O . GLU A 1 103 ? -7.858 -17.536 -4.818 1.00 49.19 103 GLU A O 1
ATOM 823 N N . VAL A 1 104 ? -7.132 -19.023 -6.291 1.00 53.31 104 VAL A N 1
ATOM 824 C CA . VAL A 1 104 ? -5.830 -18.354 -6.454 1.00 53.31 104 VAL A CA 1
ATOM 825 C C . VAL A 1 104 ? -6.122 -17.028 -7.146 1.00 53.31 104 VAL A C 1
ATOM 827 O O . VAL A 1 104 ? -6.732 -17.052 -8.212 1.00 53.31 104 VAL A O 1
ATOM 830 N N . ASP A 1 105 ? -5.722 -15.887 -6.569 1.00 58.25 105 ASP A N 1
ATOM 831 C CA . ASP A 1 105 ? -5.729 -14.615 -7.300 1.00 58.25 105 ASP A CA 1
ATOM 832 C C . ASP A 1 105 ? -4.661 -14.709 -8.396 1.00 58.25 105 ASP A C 1
ATOM 834 O O . ASP A 1 105 ? -3.513 -14.263 -8.286 1.00 58.25 105 ASP A O 1
ATOM 838 N N . LEU A 1 106 ? -5.049 -15.407 -9.462 1.00 58.88 106 LEU A N 1
ATOM 839 C CA . LEU A 1 106 ? -4.258 -15.627 -10.648 1.00 58.88 106 LEU A CA 1
ATOM 840 C C . LEU A 1 106 ? -3.882 -14.281 -11.252 1.00 58.88 106 LEU A C 1
ATOM 842 O O . LEU A 1 106 ? -2.838 -14.215 -11.879 1.00 58.88 106 LEU A O 1
ATOM 846 N N . ALA A 1 107 ? -4.663 -13.216 -11.041 1.00 64.69 107 ALA A N 1
ATOM 847 C CA . ALA A 1 107 ? -4.346 -11.891 -11.548 1.00 64.69 107 ALA A CA 1
ATOM 848 C C . ALA A 1 107 ? -3.186 -11.250 -10.776 1.00 64.69 107 ALA A C 1
ATOM 850 O O . ALA A 1 107 ? -2.267 -10.738 -11.413 1.00 64.69 107 ALA A O 1
ATOM 851 N N . ALA A 1 108 ? -3.156 -11.330 -9.443 1.00 59.97 108 ALA A N 1
ATOM 852 C CA . ALA A 1 108 ? -2.037 -10.819 -8.646 1.00 59.97 108 ALA A CA 1
ATOM 853 C C . ALA A 1 108 ? -0.743 -11.615 -8.884 1.00 59.97 108 ALA A C 1
ATOM 855 O O . ALA A 1 108 ? 0.304 -11.028 -9.166 1.00 59.97 108 ALA A O 1
ATOM 856 N N . ASN A 1 109 ? -0.819 -12.950 -8.867 1.00 65.00 109 ASN A N 1
ATOM 857 C CA . ASN A 1 109 ? 0.342 -13.805 -9.140 1.00 65.00 109 ASN A CA 1
ATOM 858 C C . ASN A 1 109 ? 0.831 -13.668 -10.584 1.00 65.00 109 ASN A C 1
ATOM 860 O O . ASN A 1 109 ? 2.038 -13.640 -10.826 1.00 65.00 109 ASN A O 1
ATOM 864 N N . ARG A 1 110 ? -0.085 -13.521 -11.547 1.00 73.44 110 ARG A N 1
ATOM 865 C CA . ARG A 1 110 ? 0.270 -13.212 -12.934 1.00 73.44 110 ARG A CA 1
ATOM 866 C C . ARG A 1 110 ? 0.904 -11.838 -13.048 1.00 73.44 110 ARG A C 1
ATOM 868 O O . ARG A 1 110 ? 1.882 -11.720 -13.765 1.00 73.44 110 ARG A O 1
ATOM 875 N N . ARG A 1 111 ? 0.416 -10.827 -12.329 1.00 76.12 111 ARG A N 1
ATOM 876 C CA . ARG A 1 111 ? 0.989 -9.477 -12.360 1.00 76.12 111 ARG A CA 1
ATOM 877 C C . ARG A 1 111 ? 2.387 -9.438 -11.749 1.00 76.12 111 ARG A C 1
ATOM 879 O O . ARG A 1 111 ? 3.272 -8.810 -12.319 1.00 76.12 111 ARG A O 1
ATOM 886 N N . LEU A 1 112 ? 2.619 -10.164 -10.653 1.00 72.31 112 LEU A N 1
ATOM 887 C CA . LEU A 1 112 ? 3.966 -10.385 -10.120 1.00 72.31 112 LEU A CA 1
ATOM 888 C C . LEU A 1 112 ? 4.836 -11.141 -11.134 1.00 72.31 112 LEU A C 1
ATOM 890 O O . LEU A 1 112 ? 5.966 -10.741 -11.387 1.00 72.31 112 LEU A O 1
ATOM 894 N N . GLY A 1 113 ? 4.297 -12.184 -11.765 1.00 75.12 113 GLY A N 1
ATOM 895 C CA . GLY A 1 113 ? 4.973 -12.923 -12.829 1.00 75.12 113 GLY A CA 1
ATOM 896 C C . GLY A 1 113 ? 5.331 -12.055 -14.040 1.00 75.12 113 GLY A C 1
ATOM 897 O O . GLY A 1 113 ? 6.438 -12.159 -14.550 1.00 75.12 113 GLY A O 1
ATOM 898 N N . GLU A 1 114 ? 4.442 -11.162 -14.472 1.00 82.62 114 GLU A N 1
ATOM 899 C CA . GLU A 1 114 ? 4.659 -10.210 -15.565 1.00 82.62 114 GLU A CA 1
ATOM 900 C C . GLU A 1 114 ? 5.730 -9.179 -15.193 1.00 82.62 114 GLU A C 1
ATOM 902 O O . GLU A 1 114 ? 6.605 -8.900 -16.010 1.00 82.62 114 GLU A O 1
ATOM 907 N N . LEU A 1 115 ? 5.725 -8.671 -13.955 1.00 78.38 115 LEU A N 1
ATOM 908 C CA . LEU A 1 115 ? 6.788 -7.799 -13.445 1.00 78.38 115 LEU A CA 1
ATOM 909 C C . LEU A 1 115 ? 8.141 -8.525 -13.424 1.00 78.38 115 LEU A C 1
ATOM 911 O O . LEU A 1 115 ? 9.134 -7.993 -13.915 1.00 78.38 115 LEU A O 1
ATOM 915 N N . LEU A 1 116 ? 8.182 -9.758 -12.915 1.00 79.50 116 LEU A N 1
ATOM 916 C CA . LEU A 1 116 ? 9.397 -10.575 -12.882 1.00 79.50 116 LEU A CA 1
ATOM 917 C C . LEU A 1 116 ? 9.893 -10.921 -14.295 1.00 79.50 116 LEU A C 1
ATOM 919 O O . LEU A 1 116 ? 11.091 -10.845 -14.553 1.00 79.50 116 LEU A O 1
ATOM 923 N N . ALA A 1 117 ? 8.991 -11.241 -15.225 1.00 82.81 117 ALA A N 1
ATOM 924 C CA . ALA A 1 117 ? 9.327 -11.526 -16.618 1.00 82.81 117 ALA A CA 1
ATOM 925 C C . ALA A 1 117 ? 9.866 -10.284 -17.340 1.00 82.81 117 ALA A C 1
ATOM 927 O O . ALA A 1 117 ? 10.855 -10.378 -18.064 1.00 82.81 117 ALA A O 1
ATOM 928 N N . GLN A 1 118 ? 9.275 -9.108 -17.106 1.00 79.56 118 GLN A N 1
ATOM 929 C CA . GLN A 1 118 ? 9.792 -7.843 -17.633 1.00 79.56 118 GLN A CA 1
ATOM 930 C C . GLN A 1 118 ? 11.203 -7.563 -17.107 1.00 79.56 118 GLN A C 1
ATOM 932 O O . GLN A 1 118 ? 12.089 -7.237 -17.896 1.00 79.56 118 GLN A O 1
ATOM 937 N N . LEU A 1 119 ? 11.444 -7.781 -15.810 1.00 74.88 119 LEU A N 1
ATOM 938 C CA . LEU A 1 119 ? 12.770 -7.628 -15.204 1.00 74.88 119 LEU A CA 1
ATOM 939 C C . LEU A 1 119 ? 13.806 -8.618 -15.764 1.00 74.88 119 LEU A C 1
ATOM 941 O O . LEU A 1 119 ? 14.955 -8.233 -15.947 1.00 74.88 119 LEU A O 1
ATOM 945 N N . GLN A 1 120 ? 13.412 -9.858 -16.075 1.00 76.38 120 GLN A N 1
ATOM 946 C CA . GLN A 1 120 ? 14.294 -10.883 -16.661 1.00 76.38 120 GLN A CA 1
ATOM 947 C C . GLN A 1 120 ? 14.540 -10.698 -18.166 1.00 76.38 120 GLN A C 1
ATOM 949 O O . GLN A 1 120 ? 15.603 -11.055 -18.667 1.00 76.38 120 GLN A O 1
ATOM 954 N N . SER A 1 121 ? 13.558 -10.164 -18.894 1.00 65.00 121 SER A N 1
ATOM 955 C CA . SER A 1 121 ? 13.659 -9.875 -20.331 1.00 65.00 121 SER A CA 1
ATOM 956 C C . SER A 1 121 ? 14.430 -8.591 -20.639 1.00 65.00 121 SER A C 1
ATOM 958 O O . SER A 1 121 ? 14.837 -8.378 -21.781 1.00 65.00 121 SER A O 1
ATOM 960 N N . SER A 1 122 ? 14.640 -7.742 -19.630 1.00 49.34 122 SER A N 1
ATOM 961 C CA . SER A 1 122 ? 15.525 -6.590 -19.736 1.00 49.34 122 SER A CA 1
ATOM 962 C C . SER A 1 122 ? 16.960 -7.117 -19.811 1.00 49.34 122 SER A C 1
ATOM 964 O O . SER A 1 122 ? 17.423 -7.726 -18.843 1.00 49.34 122 SER A O 1
ATOM 966 N N . PRO A 1 123 ? 17.666 -6.959 -20.944 1.00 46.09 123 PRO A N 1
ATOM 967 C CA . PRO A 1 123 ? 19.001 -7.511 -21.084 1.00 46.09 123 PRO A CA 1
ATOM 968 C C . PRO A 1 123 ? 19.904 -6.908 -20.009 1.00 46.09 123 PRO A C 1
ATOM 970 O O . PRO A 1 123 ? 19.931 -5.689 -19.819 1.00 46.09 123 PRO A O 1
ATOM 973 N N . SER A 1 124 ? 20.645 -7.768 -19.308 1.00 53.81 124 SER A N 1
ATOM 974 C CA . SER A 1 124 ? 21.846 -7.340 -18.598 1.00 53.81 124 SER A CA 1
ATOM 975 C C . SER A 1 124 ? 22.752 -6.681 -19.635 1.00 53.81 124 SER A C 1
ATOM 977 O O . SER A 1 124 ? 23.269 -7.360 -20.522 1.00 53.81 124 SER A O 1
ATOM 979 N N . ALA A 1 125 ? 22.822 -5.350 -19.594 1.00 44.91 125 ALA A N 1
ATOM 980 C CA . ALA A 1 125 ? 23.820 -4.599 -20.343 1.00 44.91 125 ALA A CA 1
ATOM 981 C C . ALA A 1 125 ? 25.236 -4.896 -19.816 1.00 44.91 125 ALA A C 1
ATOM 983 O O . ALA A 1 125 ? 25.354 -5.582 -18.774 1.00 44.91 125 ALA A O 1
#

Foldseek 3Di:
DDPPPPDPPDDLCNVVVVVVVVLVVVVVVCLQQVCCVVPDFVVAQWDQDPVGIGGAPPDDDDDDDDDDDDPDDDPVVVSSVSSSVRRVVVVVVVCVVCVVDDDDVCVVVVVVVVVVVVVVPPDSD

pLDDT: mean 79.84, std 15.86, range [38.56, 97.75]